Protein AF-A0A2K3K5G3-F1 (afdb_monomer)

pLDDT: mean 88.02, std 13.2, range [36.34, 98.0]

Solvent-accessible surface area (backbone atoms only — not comparable to full-atom values): 6181 Å² total; per-residue (Å²): 140,86,88,85,85,88,77,63,64,52,56,72,28,89,86,28,72,70,97,49,78,86,71,42,59,89,49,60,66,47,44,20,49,54,54,48,52,49,49,48,53,48,38,66,76,42,55,89,54,43,84,42,85,35,72,49,76,33,55,45,74,30,58,59,46,50,58,40,31,52,50,49,51,51,50,30,47,74,70,66,46,78,75,65,71,45,70,75,52,71,49,67,45,79,57,91,84,71,96,125

Secondary structure (DSSP, 8-state):
---------STTSTT---SSGGGS--SHHHHHHHHHHHHHHHHHH-GGGTTS-EEEEEETTHHHHHHHHHHHHHHHHHTT-SSPP-EEEEEEEPP-----

InterPro domains:
  IPR001563 Peptidase S10, serine carboxypeptidase [PF00450] (2-93)
  IPR001563 Peptidase S10, serine carboxypeptidase [PR00724] (7-17)
  IPR001563 Peptidase S10, serine carboxypeptidase [PR00724] (42-67)
  IPR001563 Peptidase S10, serine carboxypeptidase [PTHR11802] (2-92)
  IPR018202 Serine carboxypeptidase, serine active site [PS00131] (56-63)
  IPR029058 Alpha/Beta hydrolase fold [G3DSA:3.40.50.1820] (1-100)
  IPR029058 Alpha/Beta hydrolase fold [SSF53474] (2-98)

Nearest PDB structures (foldseek):
  4az0-assembly1_A  T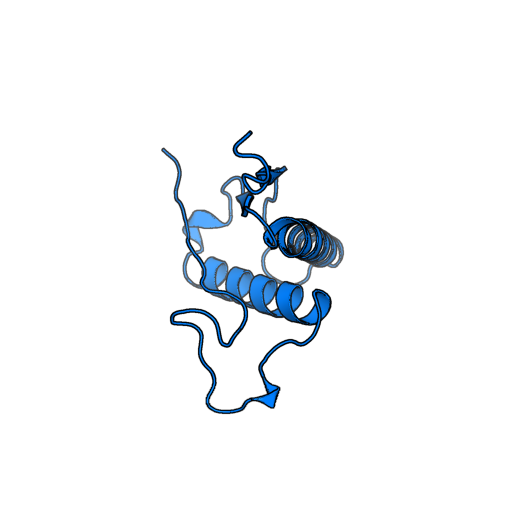M=8.844E-01  e=1.288E-05  Homo sapiens
  2h8z-assembly1_A  TM=4.299E-01  e=2.588E+00  Pseudomonas putida

Radius of gyration: 14.43 Å; Cα contacts (8 Å, |Δi|>4): 114; chains: 1; bounding box: 47×31×39 Å

Structure (mmCIF, N/CA/C/O backbone):
data_AF-A0A2K3K5G3-F1
#
_entry.id   AF-A0A2K3K5G3-F1
#
loop_
_atom_site.group_PDB
_atom_site.id
_atom_site.type_symbol
_atom_site.label_atom_id
_atom_site.label_alt_id
_atom_site.label_comp_id
_atom_site.label_asym_id
_atom_site.label_entity_id
_atom_site.label_seq_id
_atom_site.pdbx_PDB_ins_code
_atom_site.Cartn_x
_atom_site.Cartn_y
_atom_site.Cartn_z
_atom_site.occupancy
_atom_site.B_iso_or_equiv
_atom_site.auth_seq_id
_atom_site.auth_comp_id
_atom_site.auth_asym_id
_atom_site.auth_atom_id
_atom_site.pdbx_PDB_model_num
ATOM 1 N N . ALA A 1 1 ? 1.685 0.068 21.697 1.00 65.44 1 ALA A N 1
ATOM 2 C CA . ALA A 1 1 ? 2.387 -0.931 20.868 1.00 65.44 1 ALA A CA 1
ATOM 3 C C . ALA A 1 1 ? 1.961 -0.719 19.424 1.00 65.44 1 ALA A C 1
ATOM 5 O O . ALA A 1 1 ? 0.804 -0.367 19.219 1.00 65.44 1 ALA A O 1
ATOM 6 N N . SER A 1 2 ? 2.869 -0.894 18.466 1.00 84.44 2 SER A N 1
ATOM 7 C CA . SER A 1 2 ? 2.592 -0.733 17.033 1.00 84.44 2 SER A CA 1
ATOM 8 C C . SER A 1 2 ? 2.875 -2.046 16.312 1.00 84.44 2 SER A C 1
ATOM 10 O O . SER A 1 2 ? 3.775 -2.776 16.722 1.00 84.44 2 SER A O 1
ATOM 12 N N . ASN A 1 3 ? 2.120 -2.333 15.252 1.00 92.00 3 ASN A N 1
ATOM 13 C CA . ASN A 1 3 ? 2.358 -3.479 14.373 1.00 92.00 3 ASN A CA 1
ATOM 14 C C . ASN A 1 3 ? 3.044 -2.981 13.101 1.00 92.00 3 ASN A C 1
ATOM 16 O O . ASN A 1 3 ? 2.685 -1.917 12.595 1.00 92.00 3 ASN A O 1
ATOM 20 N N . ILE A 1 4 ? 4.022 -3.733 12.604 1.00 92.81 4 ILE A N 1
ATOM 21 C CA . ILE A 1 4 ? 4.802 -3.371 11.417 1.00 92.81 4 ILE A CA 1
ATOM 22 C C . ILE A 1 4 ? 4.663 -4.498 10.398 1.00 92.81 4 ILE A C 1
ATOM 24 O O . ILE A 1 4 ? 4.777 -5.669 10.755 1.00 92.81 4 ILE A O 1
ATOM 28 N N . ILE A 1 5 ? 4.413 -4.130 9.142 1.00 92.62 5 ILE A N 1
ATOM 29 C CA . ILE A 1 5 ? 4.342 -5.048 8.004 1.00 92.62 5 ILE A CA 1
ATOM 30 C C . ILE A 1 5 ? 5.411 -4.603 7.010 1.00 92.62 5 ILE A C 1
ATOM 32 O O . ILE A 1 5 ? 5.442 -3.435 6.625 1.00 92.62 5 ILE A O 1
ATOM 36 N N . PHE A 1 6 ? 6.270 -5.535 6.606 1.00 92.75 6 PHE A N 1
ATOM 37 C CA . PHE A 1 6 ? 7.238 -5.340 5.531 1.00 92.75 6 PHE A CA 1
ATOM 38 C C . PHE A 1 6 ? 6.718 -6.045 4.280 1.00 92.75 6 PHE A C 1
ATOM 40 O O . PHE A 1 6 ? 6.235 -7.173 4.371 1.00 92.75 6 PHE A O 1
ATOM 47 N N . VAL A 1 7 ? 6.780 -5.364 3.137 1.00 91.88 7 VAL A N 1
ATOM 48 C CA . VAL A 1 7 ? 6.259 -5.865 1.862 1.00 91.88 7 VAL A CA 1
ATOM 49 C C . VAL A 1 7 ? 7.362 -5.754 0.822 1.00 91.88 7 VAL A C 1
ATOM 51 O O . VAL A 1 7 ? 7.812 -4.647 0.523 1.00 91.88 7 VAL A O 1
ATOM 54 N N . ASP A 1 8 ? 7.771 -6.894 0.271 1.00 90.56 8 ASP A N 1
ATOM 55 C CA . ASP A 1 8 ? 8.647 -6.933 -0.895 1.00 90.56 8 ASP A CA 1
ATOM 56 C C . ASP A 1 8 ? 7.825 -6.535 -2.124 1.00 90.56 8 ASP A C 1
ATOM 58 O O . ASP A 1 8 ? 6.813 -7.160 -2.443 1.00 90.56 8 ASP A O 1
ATOM 62 N N . GLN A 1 9 ? 8.220 -5.454 -2.786 1.00 88.50 9 GLN A N 1
ATOM 63 C CA . GLN A 1 9 ? 7.491 -4.889 -3.917 1.00 88.50 9 GLN A CA 1
ATOM 64 C C . GLN A 1 9 ? 8.456 -4.179 -4.880 1.00 88.50 9 GLN A C 1
ATOM 66 O O . GLN A 1 9 ? 9.522 -3.727 -4.442 1.00 88.50 9 GLN A O 1
ATOM 71 N N . PRO A 1 10 ? 8.095 -4.045 -6.168 1.00 90.19 10 PRO A N 1
ATOM 72 C CA . PRO A 1 10 ? 6.965 -4.704 -6.836 1.00 90.19 10 PRO A CA 1
ATOM 73 C C . PRO A 1 10 ? 7.210 -6.208 -7.057 1.00 90.19 10 PRO A C 1
ATOM 75 O O . PRO A 1 10 ? 8.174 -6.770 -6.533 1.00 90.19 10 PRO A O 1
ATOM 78 N N . ILE A 1 11 ? 6.335 -6.870 -7.820 1.00 89.75 11 ILE A N 1
ATOM 79 C CA . ILE A 1 11 ? 6.611 -8.210 -8.357 1.00 89.75 11 ILE A CA 1
ATOM 80 C C . ILE A 1 11 ? 7.977 -8.185 -9.067 1.00 89.75 11 ILE A C 1
ATOM 82 O O . ILE A 1 11 ? 8.262 -7.279 -9.846 1.00 89.75 11 ILE A O 1
ATOM 86 N N . GLY A 1 12 ? 8.835 -9.156 -8.752 1.00 87.06 12 GLY A N 1
ATOM 87 C CA . GLY A 1 12 ? 10.241 -9.216 -9.165 1.00 87.06 12 GLY A CA 1
ATOM 88 C C . GLY A 1 12 ? 11.242 -8.817 -8.069 1.00 87.06 12 GLY A C 1
ATOM 89 O O . GLY A 1 12 ? 12.438 -9.067 -8.228 1.00 87.06 12 GLY A O 1
ATOM 90 N N . THR A 1 13 ? 10.789 -8.247 -6.946 1.00 88.12 13 THR A N 1
ATOM 91 C CA . THR A 1 13 ? 11.643 -7.876 -5.803 1.00 88.12 13 THR A CA 1
ATOM 92 C C . THR A 1 13 ? 11.593 -8.929 -4.696 1.00 88.12 13 THR A C 1
ATOM 94 O O . THR A 1 13 ? 10.518 -9.290 -4.225 1.00 88.12 13 THR A O 1
ATOM 97 N N . GLY A 1 14 ? 12.758 -9.355 -4.195 1.00 90.00 14 GLY A N 1
ATOM 98 C CA . GLY A 1 14 ? 12.854 -10.194 -2.994 1.00 90.00 14 GLY A CA 1
ATOM 99 C C . GLY A 1 14 ? 12.108 -11.523 -3.139 1.00 90.00 14 GLY A C 1
ATOM 100 O O . GLY A 1 14 ? 12.426 -12.318 -4.024 1.00 90.00 14 GLY A O 1
ATOM 101 N N . PHE A 1 15 ? 11.130 -11.767 -2.262 1.00 89.69 15 PHE A N 1
ATOM 102 C CA . PHE A 1 15 ? 10.274 -12.960 -2.310 1.00 89.69 15 PHE A CA 1
ATOM 103 C C . PHE A 1 15 ? 9.000 -12.796 -3.152 1.00 89.69 15 PHE A C 1
ATOM 105 O O . PHE A 1 15 ? 8.279 -13.774 -3.352 1.00 89.69 15 PHE A O 1
ATOM 112 N N . SER A 1 16 ? 8.719 -11.595 -3.658 1.00 90.69 16 SER A N 1
ATOM 113 C CA . SER A 1 16 ? 7.583 -11.342 -4.545 1.00 90.69 16 SER A CA 1
ATOM 114 C C . SER A 1 16 ? 7.956 -11.709 -5.979 1.00 90.69 16 SER A C 1
ATOM 116 O O . SER A 1 16 ? 8.669 -10.962 -6.644 1.00 90.69 16 SER A O 1
ATOM 118 N N . SER A 1 17 ? 7.482 -12.855 -6.473 1.00 90.06 17 SER A N 1
ATOM 119 C CA . SER A 1 17 ? 7.761 -13.343 -7.831 1.00 90.06 17 SER A CA 1
ATOM 120 C C . SER A 1 17 ? 6.495 -13.785 -8.569 1.00 90.06 17 SER A C 1
ATOM 122 O O . SER A 1 17 ? 5.531 -14.245 -7.958 1.00 90.06 17 SER A O 1
ATOM 124 N N . SER A 1 18 ? 6.516 -13.651 -9.897 1.00 89.88 18 SER A N 1
ATOM 125 C CA . SER A 1 18 ? 5.543 -14.261 -10.806 1.00 89.88 18 SER A CA 1
ATOM 126 C C . SER A 1 18 ? 6.259 -15.203 -11.775 1.00 89.88 18 SER A C 1
ATOM 128 O O . SER A 1 18 ? 7.468 -15.102 -11.978 1.00 89.88 18 SER A O 1
ATOM 130 N N . SER A 1 19 ? 5.512 -16.157 -12.333 1.00 91.88 19 SER A N 1
ATOM 131 C CA . SER A 1 19 ? 5.972 -16.997 -13.449 1.00 91.88 19 SER A CA 1
ATOM 132 C C . SER A 1 19 ? 5.697 -16.360 -14.816 1.00 91.88 19 SER A C 1
ATOM 134 O O . SER A 1 19 ? 6.143 -16.901 -15.826 1.00 91.88 19 SER A O 1
ATOM 136 N N . ASP A 1 20 ? 4.949 -15.254 -14.846 1.00 92.31 20 ASP A N 1
ATOM 137 C CA . ASP A 1 20 ? 4.648 -14.470 -16.039 1.00 92.31 20 ASP A CA 1
ATOM 138 C C . ASP A 1 20 ? 5.228 -13.059 -15.875 1.00 92.31 20 ASP A C 1
ATOM 140 O O . ASP A 1 20 ? 4.820 -12.296 -14.999 1.00 92.31 20 ASP A O 1
ATOM 144 N N . ASP A 1 21 ? 6.198 -12.711 -16.721 1.00 88.56 21 ASP A N 1
ATOM 145 C CA . ASP A 1 21 ? 6.868 -11.408 -16.681 1.00 88.56 21 ASP A CA 1
ATOM 146 C C . ASP A 1 21 ? 5.913 -10.245 -16.998 1.00 88.56 21 ASP A C 1
ATOM 148 O O . ASP A 1 21 ? 6.212 -9.100 -16.657 1.00 88.56 21 ASP A O 1
ATOM 152 N N . SER A 1 22 ? 4.761 -10.512 -17.627 1.00 89.00 22 SER A N 1
ATOM 153 C CA . SER A 1 22 ? 3.752 -9.482 -17.898 1.00 89.00 22 SER A CA 1
ATOM 154 C C . SER A 1 22 ? 3.028 -8.984 -16.643 1.00 89.00 22 SER A C 1
ATOM 156 O O . SER A 1 22 ? 2.420 -7.914 -16.690 1.00 89.00 22 SER A O 1
ATOM 158 N N . ASP A 1 23 ? 3.149 -9.697 -15.518 1.00 88.50 23 ASP A N 1
ATOM 159 C CA . ASP A 1 23 ? 2.639 -9.255 -14.215 1.00 88.50 23 ASP A CA 1
ATOM 160 C C . ASP A 1 23 ? 3.546 -8.206 -13.551 1.00 88.50 23 ASP A C 1
ATOM 162 O O . ASP A 1 23 ? 3.159 -7.598 -12.555 1.00 88.50 23 ASP A O 1
ATOM 166 N N . ILE A 1 24 ? 4.769 -7.993 -14.053 1.00 90.81 24 ILE A N 1
ATOM 167 C CA . ILE A 1 24 ? 5.698 -7.025 -13.465 1.00 90.81 24 ILE A CA 1
ATOM 168 C C . ILE A 1 24 ? 5.210 -5.609 -13.804 1.00 90.81 24 ILE A C 1
ATOM 170 O O . ILE A 1 24 ? 5.200 -5.229 -14.977 1.00 90.81 24 ILE A O 1
ATOM 174 N N . PRO A 1 25 ? 4.844 -4.776 -12.812 1.00 89.94 25 PRO A N 1
ATOM 175 C CA . PRO A 1 25 ? 4.376 -3.428 -13.091 1.00 89.94 25 PRO A CA 1
ATOM 176 C C . PRO A 1 25 ? 5.508 -2.564 -13.657 1.00 89.94 25 PRO A C 1
ATOM 178 O O . PRO A 1 25 ? 6.648 -2.589 -13.187 1.00 89.94 25 PRO A O 1
ATOM 181 N N . HIS A 1 26 ? 5.171 -1.757 -14.661 1.00 88.75 26 HIS A N 1
ATOM 182 C CA . HIS A 1 26 ? 6.129 -0.918 -15.387 1.00 88.75 26 HIS A CA 1
ATOM 183 C C . HIS A 1 26 ? 6.030 0.578 -15.052 1.00 88.75 26 HIS A C 1
ATOM 185 O O . HIS A 1 26 ? 6.810 1.372 -15.575 1.00 88.75 26 HIS A O 1
ATOM 191 N N . ASP A 1 27 ? 5.087 0.970 -14.191 1.00 89.19 27 ASP A N 1
ATOM 192 C CA . ASP A 1 27 ? 4.907 2.341 -13.713 1.00 89.19 27 ASP A CA 1
ATOM 193 C C . ASP A 1 27 ? 4.361 2.379 -12.271 1.00 89.19 27 ASP A C 1
ATOM 195 O O . ASP A 1 27 ? 3.912 1.370 -11.716 1.00 89.19 27 ASP A O 1
ATOM 199 N N . GLU A 1 28 ? 4.377 3.556 -11.641 1.00 88.94 28 GLU A N 1
ATOM 200 C CA . GLU A 1 28 ? 3.889 3.740 -10.270 1.00 88.94 28 GLU A CA 1
ATOM 201 C C . GLU A 1 28 ? 2.380 3.482 -10.124 1.00 88.94 28 GLU A C 1
ATOM 203 O O . GLU A 1 28 ? 1.902 3.195 -9.020 1.00 88.94 28 GLU A O 1
ATOM 208 N N . THR A 1 29 ? 1.615 3.565 -11.217 1.00 91.56 29 THR A N 1
ATOM 209 C CA . THR A 1 29 ? 0.179 3.263 -11.199 1.00 91.56 29 THR A CA 1
ATOM 210 C C . THR A 1 29 ? -0.035 1.769 -10.992 1.00 91.56 29 THR A C 1
ATOM 212 O O . THR A 1 29 ? -0.806 1.395 -10.108 1.00 91.56 29 THR A O 1
ATOM 215 N N . GLY A 1 30 ? 0.682 0.922 -11.733 1.00 92.69 30 GLY A N 1
ATOM 216 C CA . GLY A 1 30 ? 0.699 -0.527 -11.539 1.00 92.69 30 GLY A CA 1
ATOM 217 C C . GLY A 1 30 ? 1.135 -0.891 -10.122 1.00 92.69 30 GLY A C 1
ATOM 218 O O . GLY A 1 30 ? 0.364 -1.498 -9.384 1.00 92.69 30 GLY A O 1
ATOM 219 N N . VAL A 1 31 ? 2.295 -0.384 -9.686 1.00 92.44 31 VAL A N 1
ATOM 220 C CA . VAL A 1 31 ? 2.830 -0.658 -8.338 1.00 92.44 31 VAL A CA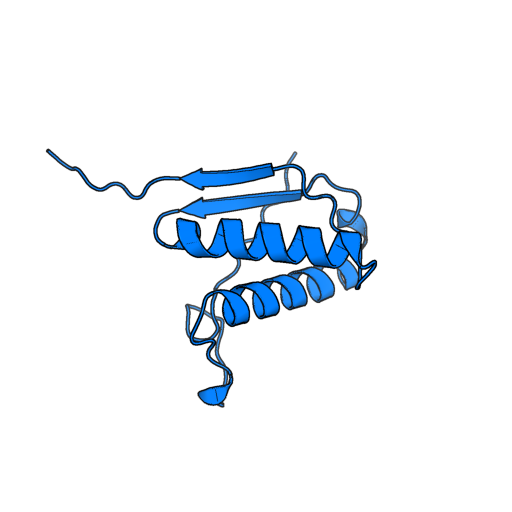 1
ATOM 221 C C . VAL A 1 31 ? 1.835 -0.272 -7.236 1.00 92.44 31 VAL A C 1
ATOM 223 O O . VAL A 1 31 ? 1.629 -1.020 -6.278 1.00 92.44 31 VAL A O 1
ATOM 226 N N . SER A 1 32 ? 1.194 0.897 -7.347 1.00 93.94 32 SER A N 1
ATOM 227 C CA . SER A 1 32 ? 0.226 1.352 -6.340 1.00 93.94 32 SER A CA 1
ATOM 228 C C . SER A 1 32 ? -1.080 0.555 -6.345 1.00 93.94 32 SER A C 1
ATOM 230 O O . SER A 1 32 ? -1.687 0.406 -5.281 1.00 93.94 32 SER A O 1
ATOM 232 N N . ASN A 1 33 ? -1.511 0.033 -7.498 1.00 95.31 33 ASN A N 1
ATOM 233 C CA . ASN A 1 33 ? -2.665 -0.859 -7.585 1.00 95.31 33 ASN A CA 1
ATOM 234 C C . ASN A 1 33 ? -2.364 -2.211 -6.932 1.00 95.31 33 ASN A C 1
ATOM 236 O O . ASN A 1 33 ? -3.134 -2.620 -6.066 1.00 95.31 33 ASN A O 1
ATOM 240 N N . ASP A 1 34 ? -1.222 -2.826 -7.242 1.00 95.00 34 ASP A N 1
ATOM 241 C CA . ASP A 1 34 ? -0.827 -4.118 -6.664 1.00 95.00 34 ASP A CA 1
ATOM 242 C C . ASP A 1 34 ? -0.690 -4.031 -5.141 1.00 95.00 34 ASP A C 1
ATOM 244 O O . ASP A 1 34 ? -1.225 -4.856 -4.398 1.00 95.00 34 ASP A O 1
ATOM 248 N N . LEU A 1 35 ? -0.035 -2.975 -4.643 1.00 95.25 35 LEU A N 1
ATOM 249 C CA . LEU A 1 35 ? 0.085 -2.731 -3.205 1.00 95.25 35 LEU A CA 1
ATOM 250 C C . LEU A 1 35 ? -1.267 -2.449 -2.544 1.00 95.25 35 LEU A C 1
ATOM 252 O O . LEU A 1 35 ? -1.497 -2.863 -1.406 1.00 95.25 35 L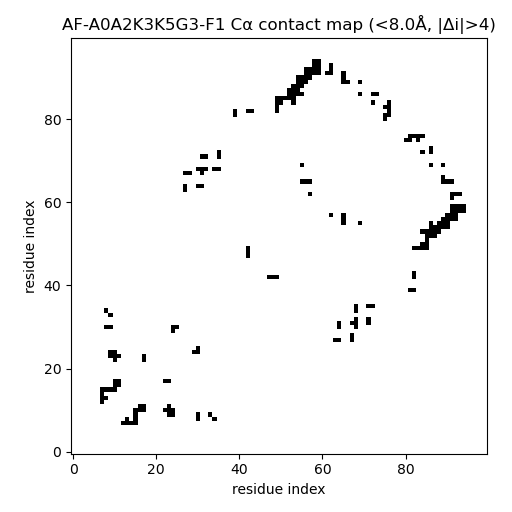EU A O 1
ATOM 256 N N . TYR A 1 36 ? -2.173 -1.748 -3.227 1.00 97.00 36 TYR A N 1
ATOM 257 C CA . TYR A 1 36 ? -3.521 -1.536 -2.712 1.00 97.00 36 TYR A CA 1
ATOM 258 C C . TYR A 1 36 ? -4.291 -2.857 -2.625 1.00 97.00 36 TYR A C 1
ATOM 260 O O . TYR A 1 36 ? -4.911 -3.118 -1.594 1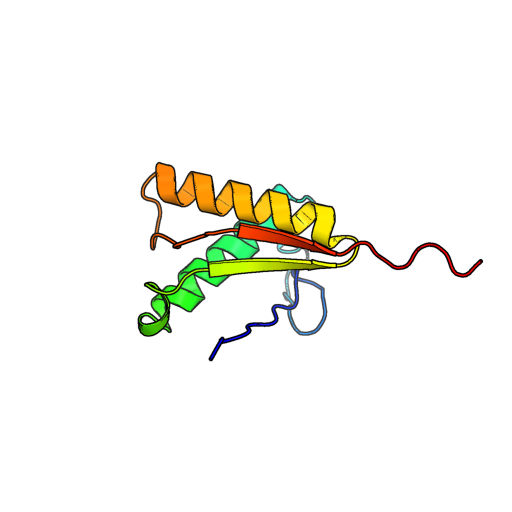.00 97.00 36 TYR A O 1
ATOM 268 N N . ASP A 1 37 ? -4.216 -3.703 -3.649 1.00 96.88 37 ASP A N 1
ATOM 269 C CA . ASP A 1 37 ? -4.885 -5.005 -3.676 1.00 96.88 37 ASP A CA 1
ATOM 270 C C . ASP A 1 37 ? -4.312 -5.952 -2.612 1.00 96.88 37 ASP A C 1
ATOM 272 O O . ASP A 1 37 ? -5.079 -6.603 -1.893 1.00 96.88 37 ASP A O 1
ATOM 276 N N . PHE A 1 38 ? -2.991 -5.929 -2.398 1.00 96.62 38 PHE A N 1
ATOM 277 C CA . PHE A 1 38 ? -2.355 -6.577 -1.249 1.00 96.62 38 PHE A CA 1
ATOM 278 C C . PHE A 1 38 ? -2.962 -6.095 0.075 1.00 96.62 38 PHE A C 1
ATOM 280 O O . PHE A 1 38 ? -3.361 -6.921 0.896 1.00 96.62 38 PHE A O 1
ATOM 287 N N . LEU A 1 39 ? -3.091 -4.780 0.293 1.00 96.94 39 LEU A N 1
ATOM 288 C CA . LEU A 1 39 ? -3.679 -4.244 1.528 1.00 96.94 39 LEU A CA 1
ATOM 289 C C . LEU A 1 39 ? -5.143 -4.668 1.694 1.00 96.94 39 LEU A C 1
ATOM 291 O O . LEU A 1 39 ? -5.563 -4.992 2.805 1.00 96.94 39 LEU A O 1
ATOM 295 N N . GLN A 1 40 ? -5.922 -4.701 0.611 1.00 98.00 40 GLN A N 1
ATOM 296 C CA . GLN A 1 40 ? -7.305 -5.179 0.642 1.00 98.00 40 GLN A CA 1
ATOM 297 C C . GLN A 1 40 ? -7.384 -6.649 1.065 1.00 98.00 40 GLN A C 1
ATOM 299 O O . GLN A 1 40 ? -8.191 -7.000 1.930 1.00 98.00 40 GLN A O 1
ATOM 304 N N . ALA A 1 41 ? -6.524 -7.502 0.504 1.00 97.50 41 ALA A N 1
ATOM 305 C CA . ALA A 1 41 ? -6.431 -8.906 0.886 1.00 97.50 41 ALA A CA 1
ATOM 306 C C . ALA A 1 41 ? -5.953 -9.070 2.339 1.00 97.50 41 ALA A C 1
ATOM 308 O O . ALA A 1 41 ? -6.569 -9.812 3.108 1.00 97.50 41 ALA A O 1
ATOM 309 N N . PHE A 1 42 ? -4.922 -8.322 2.743 1.00 97.06 42 PHE A N 1
ATOM 310 C CA . PHE A 1 42 ? -4.373 -8.336 4.097 1.00 97.06 42 PHE A CA 1
ATOM 311 C C . PHE A 1 42 ? -5.435 -7.969 5.137 1.00 97.06 42 PHE A C 1
ATOM 313 O O . PHE A 1 42 ? -5.659 -8.722 6.078 1.00 97.06 42 PHE A O 1
ATOM 320 N N . PHE A 1 43 ? -6.148 -6.856 4.952 1.00 96.81 43 PHE A N 1
ATOM 321 C CA . PHE A 1 43 ? -7.184 -6.417 5.890 1.00 96.81 43 PHE A CA 1
ATOM 322 C C . PHE A 1 43 ? -8.429 -7.304 5.883 1.00 96.81 43 PHE A C 1
ATOM 324 O O . PHE A 1 43 ? -9.134 -7.375 6.888 1.00 96.81 43 PHE A O 1
ATOM 331 N N . LYS A 1 44 ? -8.706 -8.000 4.775 1.00 97.00 44 LYS A N 1
ATOM 332 C CA . LYS A 1 44 ? -9.757 -9.020 4.732 1.00 97.00 44 LYS A CA 1
ATOM 333 C C . LYS A 1 44 ? -9.380 -10.237 5.577 1.00 97.00 44 LYS A C 1
ATOM 335 O O . LYS A 1 44 ? -10.236 -10.757 6.287 1.00 97.00 44 LYS A O 1
ATOM 340 N N . GLN A 1 45 ? -8.121 -10.669 5.507 1.00 97.62 45 GLN A N 1
ATOM 341 C CA . GLN A 1 45 ? -7.600 -11.791 6.288 1.00 97.62 45 GLN A CA 1
ATOM 342 C C . GLN A 1 45 ? -7.394 -11.425 7.769 1.00 97.62 45 GLN A C 1
ATOM 344 O O . GLN A 1 45 ? -7.641 -12.255 8.640 1.00 97.62 45 GLN A O 1
ATOM 349 N N . HIS A 1 46 ? -6.995 -10.181 8.047 1.00 95.75 46 HIS A N 1
ATOM 350 C CA . HIS A 1 46 ? -6.678 -9.647 9.374 1.00 95.75 46 HIS A CA 1
ATOM 351 C C . HIS A 1 46 ? -7.600 -8.480 9.746 1.00 95.75 46 HIS A C 1
ATOM 353 O O . HIS A 1 46 ? -7.180 -7.333 9.946 1.00 95.75 46 HIS A O 1
ATOM 359 N N . SER A 1 47 ? -8.899 -8.776 9.804 1.00 95.69 47 SER A N 1
ATOM 360 C CA . SER A 1 47 ? -9.953 -7.785 10.056 1.00 95.69 47 SER A CA 1
ATOM 361 C C . SER A 1 47 ? -9.796 -7.023 11.383 1.00 95.69 47 SER A C 1
ATOM 363 O O . SER A 1 47 ? -10.265 -5.889 11.511 1.00 95.69 47 SER A O 1
ATOM 365 N N . GLU A 1 48 ? -9.081 -7.602 12.349 1.00 95.56 48 GLU A N 1
ATOM 366 C CA . GLU A 1 48 ? -8.732 -7.004 13.637 1.00 95.56 48 GLU A CA 1
ATOM 367 C C . GLU A 1 48 ? -7.923 -5.705 13.506 1.00 95.56 48 GLU A C 1
ATOM 369 O O . GL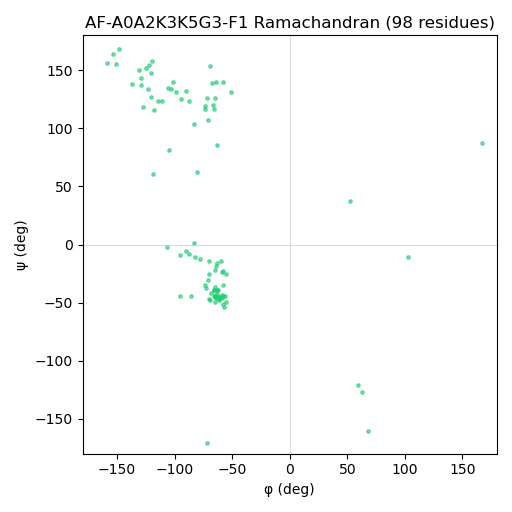U A 1 48 ? -7.987 -4.856 14.397 1.00 95.56 48 GLU A O 1
ATOM 374 N N . TYR A 1 49 ? -7.214 -5.501 12.390 1.00 95.19 49 TYR A N 1
ATOM 375 C CA . TYR A 1 49 ? -6.387 -4.314 12.169 1.00 95.19 49 TYR A CA 1
ATOM 376 C C . TYR A 1 49 ? -7.081 -3.198 11.382 1.00 95.19 49 TYR A C 1
ATOM 378 O O . TYR A 1 49 ? -6.554 -2.090 11.331 1.00 95.19 49 TYR A O 1
ATOM 386 N N . VAL A 1 50 ? -8.270 -3.429 10.814 1.00 93.50 50 VAL A N 1
ATOM 387 C CA . VAL A 1 50 ? -8.963 -2.460 9.933 1.00 93.50 50 VAL A CA 1
ATOM 388 C C . VAL A 1 50 ? -9.229 -1.117 10.615 1.00 93.50 50 VAL A C 1
ATOM 390 O O . VAL A 1 50 ? -9.190 -0.065 9.978 1.00 93.50 50 VAL A O 1
ATOM 393 N N . LYS A 1 51 ? -9.515 -1.139 11.920 1.00 93.75 51 LYS A N 1
ATOM 394 C CA . LYS A 1 51 ? -9.821 0.072 12.694 1.00 93.75 51 LYS A CA 1
ATOM 395 C C . LYS A 1 51 ? -8.576 0.822 13.163 1.00 93.75 51 LYS A C 1
ATOM 397 O O . LYS A 1 51 ? -8.715 1.940 13.656 1.00 93.75 51 LYS A O 1
ATOM 402 N N . ASN A 1 52 ? -7.392 0.227 13.038 1.00 95.06 52 ASN A N 1
ATOM 403 C CA . ASN A 1 52 ? -6.164 0.853 13.502 1.00 95.06 52 ASN A CA 1
ATOM 404 C C . ASN A 1 52 ? -5.809 2.056 12.635 1.00 95.06 52 ASN A C 1
ATOM 406 O O . ASN A 1 52 ? -6.151 2.125 11.455 1.00 95.06 52 ASN A O 1
ATOM 410 N N . ASP A 1 53 ? -5.092 3.001 13.229 1.00 96.25 53 ASP A N 1
ATOM 411 C CA . ASP A 1 53 ? -4.448 4.057 12.464 1.00 96.25 53 ASP A CA 1
ATOM 412 C C . ASP A 1 53 ? -3.377 3.436 11.564 1.00 96.25 53 ASP A C 1
ATOM 414 O O . ASP A 1 53 ? -2.513 2.683 12.022 1.00 96.25 53 ASP A O 1
ATOM 418 N N . PHE A 1 54 ? -3.467 3.727 10.269 1.00 95.75 54 PHE A N 1
ATOM 419 C CA . PHE A 1 54 ? -2.571 3.190 9.258 1.00 95.75 54 PHE A CA 1
ATOM 420 C C . PHE A 1 54 ? -1.594 4.269 8.793 1.00 95.75 54 PHE A C 1
ATOM 422 O O . PHE A 1 54 ? -1.985 5.407 8.509 1.00 95.75 54 PHE A O 1
ATOM 429 N N . TYR A 1 55 ? -0.323 3.888 8.706 1.00 94.38 55 TYR A N 1
ATOM 430 C CA . TYR A 1 55 ? 0.783 4.754 8.320 1.00 94.38 55 TYR A CA 1
ATOM 431 C C . TYR A 1 55 ? 1.578 4.078 7.212 1.00 94.38 55 TYR A C 1
ATOM 433 O O . TYR A 1 55 ? 1.845 2.880 7.292 1.00 94.38 55 TYR A O 1
ATOM 441 N N . ILE A 1 56 ? 1.971 4.845 6.198 1.00 93.19 56 ILE A N 1
ATOM 442 C CA . ILE A 1 56 ? 2.819 4.350 5.111 1.00 93.19 56 ILE A CA 1
ATOM 443 C C . ILE A 1 56 ? 4.183 5.015 5.242 1.00 93.19 56 ILE A C 1
ATOM 445 O O . ILE A 1 56 ? 4.283 6.240 5.245 1.00 93.19 56 ILE A O 1
ATOM 449 N N . THR A 1 57 ? 5.243 4.225 5.342 1.00 90.00 57 THR A N 1
ATOM 450 C CA . THR A 1 57 ? 6.609 4.747 5.410 1.00 90.00 57 THR A CA 1
ATOM 451 C C . THR A 1 57 ? 7.486 4.058 4.385 1.00 90.00 57 THR A C 1
ATOM 453 O O . THR A 1 57 ? 7.352 2.855 4.186 1.00 90.00 57 THR A O 1
ATOM 456 N N . GLY A 1 58 ? 8.407 4.796 3.778 1.00 85.44 58 GLY A N 1
ATOM 457 C CA . GLY A 1 58 ? 9.389 4.232 2.859 1.00 85.44 58 GLY A CA 1
ATOM 458 C C . GLY A 1 58 ? 10.663 5.064 2.812 1.00 85.44 58 GLY A C 1
ATOM 459 O O . GLY A 1 58 ? 10.680 6.211 3.258 1.00 85.44 58 GLY A O 1
ATOM 460 N N . GLU A 1 59 ? 11.721 4.475 2.271 1.00 79.38 59 GLU A N 1
ATOM 461 C CA . GLU A 1 59 ? 13.025 5.104 2.073 1.00 79.38 59 GLU A CA 1
ATOM 462 C C . GLU A 1 59 ? 13.405 5.063 0.587 1.00 79.38 59 GLU A C 1
ATOM 464 O O . GLU A 1 59 ? 12.969 4.181 -0.160 1.00 79.38 59 GLU A O 1
ATOM 469 N N . SER A 1 60 ? 14.243 6.003 0.152 1.00 78.75 60 SER A N 1
ATOM 470 C CA . SER A 1 60 ? 14.819 6.006 -1.192 1.00 78.75 60 SER A CA 1
ATOM 471 C C . SER A 1 60 ? 13.764 6.131 -2.296 1.00 78.75 60 SER A C 1
ATOM 473 O O . SER A 1 60 ? 12.934 7.041 -2.263 1.00 78.75 60 SER A O 1
ATOM 475 N N . TYR A 1 61 ? 13.768 5.222 -3.274 1.00 70.56 61 TYR A N 1
ATOM 476 C CA . TYR A 1 61 ? 12.814 5.201 -4.380 1.00 70.56 61 TYR A CA 1
ATOM 477 C C . TYR A 1 61 ? 11.363 4.985 -3.922 1.00 70.56 61 TYR A C 1
ATOM 479 O O . TYR A 1 61 ? 10.424 5.344 -4.633 1.00 70.56 61 TYR A O 1
ATOM 487 N N . ALA A 1 62 ? 11.146 4.527 -2.681 1.00 72.75 62 ALA A N 1
ATOM 488 C CA . ALA A 1 62 ? 9.821 4.558 -2.072 1.00 72.75 62 ALA A CA 1
ATOM 489 C C . ALA A 1 62 ? 9.246 5.985 -1.976 1.00 72.75 62 ALA A C 1
ATOM 491 O O . ALA A 1 62 ? 8.041 6.135 -1.809 1.00 72.75 62 ALA A O 1
ATOM 492 N N . GLY A 1 63 ? 10.053 7.036 -2.159 1.00 73.25 63 GLY A N 1
ATOM 493 C CA . GLY A 1 63 ? 9.567 8.398 -2.371 1.00 73.25 63 GLY A CA 1
ATOM 494 C C . GLY A 1 63 ? 8.596 8.554 -3.549 1.00 73.25 63 GLY A C 1
ATOM 495 O O . GLY A 1 63 ? 7.747 9.438 -3.497 1.00 73.25 63 GLY A O 1
ATOM 496 N N . HIS A 1 64 ? 8.651 7.676 -4.556 1.00 78.38 64 HIS A N 1
ATOM 497 C CA . HIS A 1 64 ? 7.667 7.605 -5.644 1.00 78.38 64 HIS A CA 1
ATOM 498 C C . HIS A 1 64 ? 6.461 6.732 -5.265 1.00 78.38 64 HIS A C 1
ATOM 500 O O . HIS A 1 64 ? 5.305 7.121 -5.449 1.00 78.38 64 HIS A O 1
ATOM 506 N N . TYR A 1 65 ? 6.720 5.573 -4.658 1.00 84.94 65 TYR A N 1
ATOM 507 C CA . TYR A 1 65 ? 5.687 4.583 -4.342 1.00 84.94 65 TYR A CA 1
ATOM 508 C C . TYR A 1 65 ? 4.771 4.991 -3.187 1.00 84.94 65 TYR A C 1
ATOM 510 O O . TYR A 1 65 ? 3.569 4.733 -3.226 1.00 84.94 65 TYR A O 1
ATOM 518 N N . VAL A 1 66 ? 5.313 5.647 -2.160 1.00 87.75 66 VAL A N 1
ATOM 519 C CA . VAL A 1 66 ? 4.569 6.031 -0.956 1.00 87.75 66 VAL A CA 1
ATOM 520 C C . VAL A 1 66 ? 3.467 7.051 -1.283 1.00 87.75 66 VAL A C 1
ATOM 522 O O . VAL A 1 66 ? 2.320 6.796 -0.906 1.00 87.75 66 VAL A O 1
ATOM 525 N N . PRO A 1 67 ? 3.725 8.155 -2.017 1.00 89.56 67 PRO A N 1
ATOM 526 C CA . PRO A 1 67 ? 2.663 9.059 -2.458 1.00 89.56 67 PRO A CA 1
ATOM 527 C C . PRO A 1 67 ? 1.664 8.400 -3.411 1.00 89.56 67 PRO A C 1
ATOM 529 O O . PRO A 1 67 ? 0.463 8.643 -3.282 1.00 89.56 67 PRO A O 1
ATOM 532 N N . ALA A 1 68 ? 2.132 7.554 -4.338 1.00 91.31 68 ALA A N 1
ATOM 533 C CA . ALA A 1 68 ? 1.261 6.851 -5.279 1.00 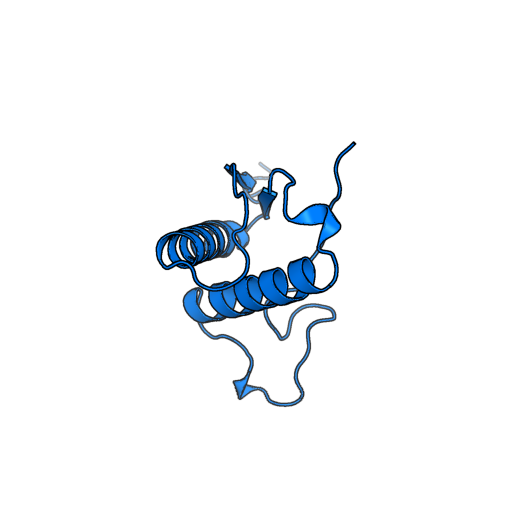91.31 68 ALA A CA 1
ATOM 534 C C . ALA A 1 68 ? 0.270 5.934 -4.542 1.00 91.31 68 ALA A C 1
ATOM 536 O O . ALA A 1 68 ? -0.943 6.028 -4.746 1.00 91.3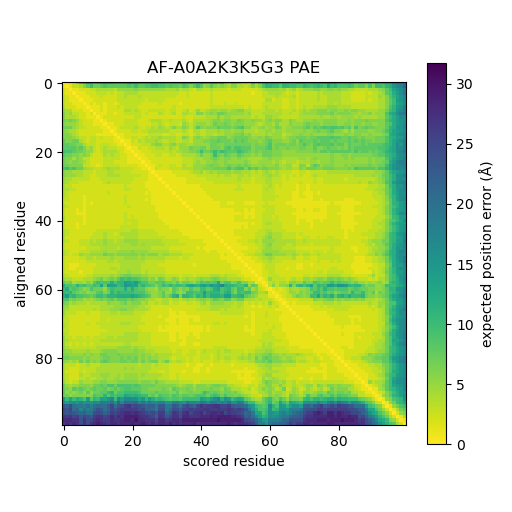1 68 ALA A O 1
ATOM 537 N N . LEU A 1 69 ? 0.761 5.129 -3.594 1.00 94.69 69 LEU A N 1
ATOM 538 C CA . LEU A 1 69 ? -0.073 4.272 -2.754 1.00 94.69 69 LEU A CA 1
ATOM 539 C C . LEU A 1 69 ? -1.013 5.084 -1.854 1.00 94.69 69 LEU A C 1
ATOM 541 O O . LEU A 1 69 ? -2.199 4.769 -1.765 1.00 94.69 69 LEU A O 1
ATOM 545 N N . ALA A 1 70 ? -0.524 6.150 -1.212 1.00 94.62 70 ALA A N 1
ATOM 546 C CA . ALA A 1 70 ? -1.359 7.014 -0.376 1.00 94.62 70 ALA A CA 1
ATOM 547 C C . ALA A 1 70 ? -2.518 7.637 -1.178 1.00 94.62 70 ALA A C 1
ATOM 549 O O . ALA A 1 70 ? -3.665 7.630 -0.720 1.00 94.62 70 ALA A O 1
ATOM 550 N N . SER A 1 71 ? -2.236 8.109 -2.396 1.00 94.81 71 SER A N 1
ATOM 551 C CA . SER A 1 71 ? -3.240 8.622 -3.335 1.00 94.81 71 SER A CA 1
ATOM 552 C C . SER A 1 71 ? -4.256 7.542 -3.718 1.00 94.81 71 SER A C 1
ATOM 554 O O . SER A 1 71 ? -5.469 7.752 -3.622 1.00 94.81 71 SER A O 1
ATOM 556 N N . ARG A 1 72 ? -3.780 6.338 -4.057 1.00 96.62 72 ARG A N 1
ATOM 557 C CA . ARG A 1 72 ? -4.634 5.207 -4.432 1.00 96.62 72 ARG A CA 1
ATOM 558 C C . ARG A 1 72 ? -5.544 4.738 -3.292 1.00 96.62 72 ARG A C 1
ATOM 560 O O . ARG A 1 72 ? -6.714 4.425 -3.543 1.00 96.62 72 ARG A O 1
ATOM 567 N N . VAL A 1 73 ? -5.046 4.727 -2.052 1.00 96.88 73 VAL A N 1
ATOM 568 C CA . VAL A 1 73 ? -5.835 4.448 -0.837 1.00 96.88 73 VAL A CA 1
ATOM 569 C C . VAL A 1 73 ? -6.894 5.527 -0.621 1.00 96.88 73 VAL A C 1
ATOM 571 O O . VAL A 1 73 ? -8.059 5.204 -0.380 1.00 96.88 73 VAL A O 1
ATOM 574 N N . HIS A 1 74 ? -6.519 6.804 -0.740 1.00 96.31 74 HIS A N 1
ATOM 575 C CA . HIS A 1 74 ? -7.456 7.918 -0.605 1.00 96.31 74 HIS A CA 1
ATOM 576 C C . HIS A 1 74 ? -8.598 7.824 -1.626 1.00 96.31 74 HIS A C 1
ATOM 578 O O . HIS A 1 74 ? -9.768 7.937 -1.253 1.00 96.31 74 HIS A O 1
ATOM 584 N N . GLN A 1 75 ? -8.273 7.550 -2.891 1.00 97.06 75 GLN A N 1
ATOM 585 C CA . GLN A 1 75 ? -9.261 7.398 -3.956 1.00 97.06 75 GLN A CA 1
ATOM 586 C C . GLN A 1 75 ? -10.173 6.185 -3.723 1.00 97.06 75 GLN A C 1
ATOM 588 O O . GLN A 1 75 ? -11.391 6.311 -3.829 1.00 97.06 75 GLN A O 1
ATOM 593 N N . GLY A 1 76 ? -9.615 5.035 -3.324 1.00 96.88 76 GLY A N 1
ATOM 594 C CA . GLY A 1 76 ? -10.406 3.848 -2.979 1.00 96.88 76 GLY A CA 1
ATOM 595 C C . GLY A 1 76 ? -11.401 4.116 -1.846 1.00 96.88 76 GLY A C 1
ATOM 596 O O . GLY A 1 76 ? -12.580 3.785 -1.961 1.00 96.88 76 GLY A O 1
ATOM 597 N N . ASN A 1 77 ? -10.959 4.815 -0.796 1.00 97.06 77 ASN A N 1
ATOM 598 C CA . ASN A 1 77 ? -11.822 5.234 0.308 1.00 97.06 77 ASN A CA 1
ATOM 599 C C . ASN A 1 77 ? -12.932 6.198 -0.139 1.00 97.06 77 ASN A C 1
ATOM 601 O O . ASN A 1 77 ? -14.064 6.075 0.324 1.00 97.06 77 ASN A O 1
ATOM 605 N N . LYS A 1 78 ? -12.613 7.169 -1.005 1.00 97.00 78 LYS A N 1
ATOM 606 C CA . LYS A 1 78 ? -13.573 8.153 -1.527 1.00 97.00 78 LYS A CA 1
ATOM 607 C C . LYS A 1 78 ? -14.644 7.495 -2.400 1.00 97.00 78 LYS A C 1
ATOM 609 O O . LYS A 1 78 ? -15.815 7.849 -2.292 1.00 97.00 78 LYS A O 1
ATOM 614 N N . ASP A 1 79 ? -14.247 6.517 -3.207 1.00 97.19 79 ASP A N 1
ATOM 615 C CA . ASP A 1 79 ? -15.137 5.784 -4.111 1.00 97.19 79 ASP A CA 1
ATOM 616 C C . ASP A 1 79 ? -15.892 4.634 -3.420 1.00 97.19 79 ASP A C 1
ATOM 618 O O . ASP A 1 79 ? -16.647 3.920 -4.077 1.00 97.19 79 ASP A O 1
ATOM 622 N N . ASN A 1 80 ? -15.692 4.429 -2.110 1.00 94.62 80 ASN A N 1
ATOM 623 C CA . ASN A 1 80 ? -16.193 3.274 -1.352 1.00 94.62 80 ASN A CA 1
ATOM 624 C C . ASN A 1 80 ? -15.812 1.921 -1.987 1.00 94.62 80 ASN A C 1
ATOM 626 O O . ASN A 1 80 ? -16.598 0.971 -1.984 1.00 94.62 80 ASN A O 1
ATOM 630 N N . LYS A 1 81 ? -14.602 1.829 -2.546 1.00 93.25 81 LYS A N 1
ATOM 631 C CA . LYS A 1 81 ? -14.052 0.589 -3.094 1.00 93.25 81 LYS A CA 1
ATOM 632 C C . LYS A 1 81 ? -13.337 -0.179 -1.984 1.00 93.25 81 LYS A C 1
ATOM 634 O O . LYS A 1 81 ? -12.414 0.344 -1.368 1.00 93.25 81 LYS A O 1
ATOM 639 N N . GLY A 1 82 ? -13.757 -1.423 -1.765 1.00 94.44 82 GLY A N 1
ATOM 640 C CA . GLY A 1 82 ? -13.118 -2.329 -0.813 1.00 94.44 82 GLY A CA 1
ATOM 641 C C . GLY A 1 82 ? -13.269 -1.923 0.660 1.00 94.44 82 GLY A C 1
ATOM 642 O O . GLY A 1 82 ? -14.166 -1.173 1.047 1.00 94.44 82 GLY A O 1
ATOM 643 N N . ILE A 1 83 ? -12.395 -2.467 1.502 1.00 96.50 83 ILE A N 1
ATOM 644 C CA . ILE A 1 83 ? -12.270 -2.139 2.919 1.00 96.50 83 ILE A CA 1
ATOM 645 C C . ILE A 1 83 ? -11.661 -0.743 3.048 1.00 96.50 83 ILE A C 1
ATOM 647 O O . ILE A 1 83 ? -10.577 -0.467 2.526 1.00 96.50 83 ILE A O 1
ATOM 651 N N . LYS A 1 84 ? -12.348 0.127 3.796 1.00 96.88 84 LYS A N 1
ATOM 652 C CA . LYS A 1 84 ? -11.869 1.475 4.104 1.00 96.88 84 LYS A CA 1
ATOM 653 C C . LYS A 1 84 ? -10.630 1.408 4.998 1.00 96.88 84 LYS A C 1
ATOM 655 O O . LYS A 1 84 ? -10.712 0.937 6.129 1.00 96.88 84 LYS A O 1
ATOM 660 N N . ILE A 1 85 ? -9.515 1.945 4.515 1.00 96.19 85 ILE A N 1
ATOM 661 C CA . ILE A 1 85 ? -8.244 1.986 5.250 1.00 96.19 85 ILE A CA 1
ATOM 662 C C . ILE A 1 85 ? -8.137 3.327 5.978 1.00 96.19 85 ILE A C 1
ATOM 664 O O . ILE A 1 85 ? -8.237 4.388 5.358 1.00 96.19 85 ILE A O 1
ATOM 668 N N . ASN A 1 86 ? -7.913 3.306 7.291 1.00 95.06 86 ASN A N 1
ATOM 669 C CA . ASN A 1 86 ? -7.780 4.509 8.117 1.00 95.06 86 ASN A CA 1
ATOM 670 C C . ASN A 1 86 ? -6.368 5.127 8.008 1.00 95.06 86 ASN A C 1
ATOM 672 O O . ASN A 1 86 ? -5.619 5.195 8.981 1.00 95.06 86 ASN A O 1
ATOM 676 N N . LEU A 1 87 ? -5.998 5.560 6.797 1.00 94.44 87 LEU A N 1
ATOM 677 C CA . LEU A 1 87 ? -4.722 6.221 6.517 1.00 94.44 87 LEU A CA 1
ATOM 678 C C . LEU A 1 87 ? -4.660 7.579 7.230 1.00 94.44 87 LEU A C 1
ATOM 680 O O . LEU A 1 87 ? -5.446 8.479 6.925 1.00 94.44 87 LEU A O 1
ATOM 684 N N . LYS A 1 88 ? -3.721 7.725 8.170 1.00 93.75 88 LYS A N 1
ATOM 685 C CA . LYS A 1 88 ? -3.495 8.979 8.906 1.00 93.75 88 LYS A CA 1
ATOM 686 C C . LYS A 1 88 ? -2.399 9.825 8.294 1.00 93.75 88 LYS A C 1
ATOM 688 O O . LYS A 1 88 ? -2.557 11.036 8.182 1.00 93.75 88 LYS A O 1
ATOM 693 N N . GLN A 1 89 ? -1.296 9.189 7.920 1.00 88.00 89 GLN A N 1
ATOM 694 C CA . GLN A 1 89 ? -0.121 9.885 7.425 1.00 88.00 89 GLN A CA 1
ATOM 695 C C . GLN A 1 89 ? 0.751 8.948 6.595 1.00 88.00 89 GLN A C 1
ATOM 697 O O . GLN A 1 89 ? 0.734 7.729 6.775 1.00 88.00 89 GLN A O 1
ATOM 702 N N . PHE A 1 90 ? 1.542 9.539 5.708 1.00 86.62 90 PHE A N 1
ATOM 703 C CA . PHE A 1 90 ? 2.668 8.873 5.087 1.00 86.62 90 PHE A CA 1
ATOM 704 C C . PHE A 1 90 ? 3.948 9.682 5.304 1.00 86.62 90 PHE A C 1
ATOM 706 O O . PHE A 1 90 ? 3.895 10.905 5.449 1.00 86.62 90 PHE A O 1
ATOM 713 N N . SER A 1 91 ? 5.086 8.996 5.333 1.00 82.69 91 SER A N 1
ATOM 714 C CA . SER A 1 91 ? 6.401 9.607 5.517 1.00 82.69 91 SER A CA 1
ATOM 715 C C . SER A 1 91 ? 7.406 8.994 4.552 1.00 82.69 91 SER A C 1
ATOM 717 O O . SER A 1 91 ? 7.440 7.780 4.360 1.00 82.69 91 SER A O 1
ATOM 719 N N . ILE A 1 92 ? 8.251 9.838 3.972 1.00 82.25 92 ILE A N 1
ATOM 720 C CA . ILE A 1 92 ? 9.352 9.424 3.104 1.00 82.25 92 ILE A CA 1
ATOM 721 C C . ILE A 1 92 ? 10.637 9.796 3.828 1.00 82.25 92 ILE A C 1
ATOM 723 O O . ILE A 1 92 ? 10.821 10.957 4.196 1.00 82.25 92 ILE A O 1
ATOM 727 N N . GLN A 1 93 ? 11.504 8.817 4.058 1.00 74.56 93 GLN A N 1
ATOM 728 C CA . GLN A 1 93 ? 12.847 9.073 4.555 1.00 74.56 93 GLN A CA 1
ATOM 729 C C . GLN A 1 93 ? 13.787 9.271 3.358 1.00 74.56 93 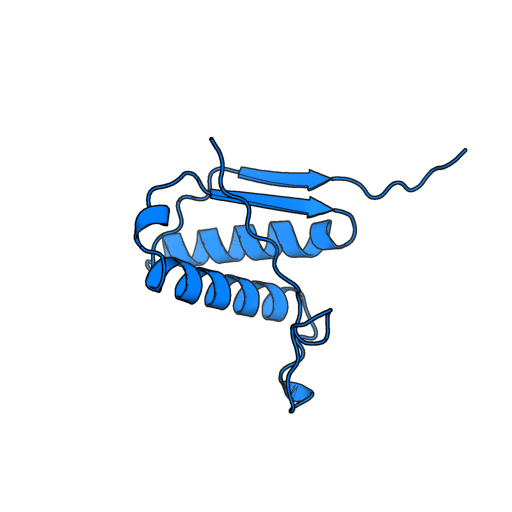GLN A C 1
ATOM 731 O O . GLN A 1 93 ? 13.729 8.487 2.404 1.00 74.56 93 GLN A O 1
ATOM 736 N N . PRO A 1 94 ? 14.619 10.326 3.358 1.00 62.62 94 PRO A N 1
ATOM 737 C CA . PRO A 1 94 ? 15.589 10.525 2.294 1.00 62.62 94 PRO A CA 1
ATOM 738 C C . PRO A 1 94 ? 16.610 9.387 2.309 1.00 62.62 94 PRO A C 1
ATOM 740 O O . PRO A 1 94 ? 17.073 8.978 3.371 1.00 62.62 94 PRO A O 1
ATOM 743 N N . THR A 1 95 ? 16.994 8.912 1.124 1.00 55.06 95 THR A N 1
ATOM 744 C CA . THR A 1 95 ? 18.217 8.118 0.978 1.00 55.06 95 THR A CA 1
ATOM 745 C C . THR A 1 95 ? 19.398 8.938 1.486 1.00 55.06 95 THR A C 1
ATOM 747 O O . THR A 1 95 ? 19.485 10.128 1.182 1.00 55.06 95 THR A O 1
ATOM 750 N N . LEU A 1 96 ? 20.339 8.314 2.197 1.00 46.12 96 LEU A N 1
ATOM 751 C CA . LEU A 1 96 ? 21.654 8.904 2.454 1.00 46.12 96 LEU A CA 1
ATOM 752 C C . LEU A 1 96 ? 22.407 9.091 1.122 1.00 46.12 96 LEU A C 1
ATOM 754 O O . LEU A 1 96 ? 23.197 8.252 0.704 1.00 46.12 96 LEU A O 1
ATOM 758 N N . SER A 1 97 ? 22.163 10.209 0.447 1.00 47.84 97 SER A N 1
ATOM 759 C CA . SER A 1 97 ? 23.064 10.776 -0.551 1.00 47.84 97 SER A CA 1
ATOM 760 C C . SER A 1 97 ? 23.739 11.982 0.088 1.00 47.84 97 SER A C 1
ATOM 762 O O . SER A 1 97 ? 23.223 13.089 -0.007 1.00 47.84 97 SER A O 1
ATOM 764 N N . ASP A 1 98 ? 24.785 11.711 0.873 1.00 38.72 98 ASP A N 1
ATOM 765 C CA . ASP A 1 98 ? 26.010 12.517 0.991 1.00 38.72 98 ASP A CA 1
ATOM 766 C C . ASP A 1 98 ? 26.806 12.058 2.222 1.00 38.72 98 ASP A C 1
ATOM 768 O O . ASP A 1 98 ? 26.698 12.598 3.323 1.00 38.72 98 ASP A O 1
ATOM 772 N N . ALA A 1 99 ? 27.653 11.045 2.015 1.00 39.00 99 ALA A N 1
ATOM 773 C CA . ALA A 1 99 ? 28.928 11.010 2.713 1.00 39.00 99 ALA A CA 1
ATOM 774 C C . ALA A 1 99 ? 29.783 12.119 2.090 1.00 39.00 99 ALA A C 1
ATOM 776 O O . ALA A 1 99 ? 30.214 11.996 0.941 1.00 39.00 99 ALA A O 1
ATOM 777 N N . LYS A 1 100 ? 29.976 13.212 2.824 1.00 36.34 100 LYS A N 1
ATOM 778 C CA . LYS A 1 100 ? 30.985 14.218 2.509 1.00 36.34 100 LYS A CA 1
ATOM 779 C C . LYS A 1 100 ? 32.001 14.287 3.633 1.00 36.34 100 LYS A C 1
ATOM 781 O O . LYS A 1 100 ? 31.564 14.249 4.805 1.00 36.34 100 LYS A O 1
#

Mean predicted aligned error: 5.42 Å

Organism: Trifolium pratense (NCBI:txid57577)

Sequence (100 aa):
ASNIIFVDQPIGTGFSSSSDDSDIPHDETGVSNDLYDFLQ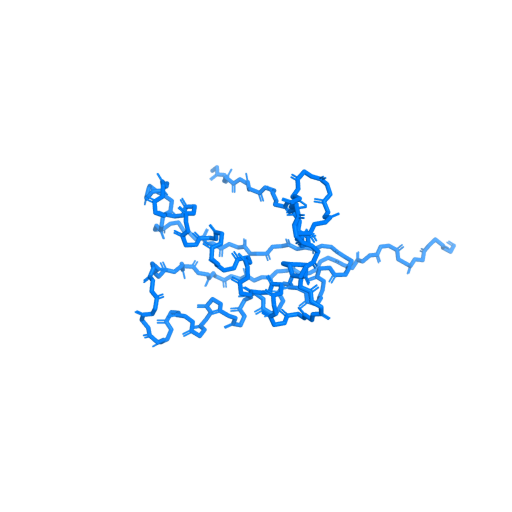AFFKQHSEYVKNDFYITGESYAGHYVPALASRVHQGNKDNKGIKINLKQFSIQPTLSDAK

Foldseek 3Di:
DDDDDDDQDDAVGDPRHDPDPVLHDPDLLSRLVVVVVVVLVVCVVVVVCQPPEDEAEEEDPCVSNQVSNVVVLVVCLVVVNGRNHNYDYYYYDYDPPDPD